Protein AF-A0AAP0EC72-F1 (afdb_monomer)

Secondary structure (DSSP, 8-state):
-----------HHHHHHHHHHS-HHHHHHHHHHHHH-TTTS---THHHHTS-SSPPP---HHHHHHHHHHHTT------S--HHHHHHHHHHHHHHHHHHHHHHHHTT---

Structure (mmCIF, N/CA/C/O backbone):
data_AF-A0AAP0EC72-F1
#
_entry.id   AF-A0AAP0EC72-F1
#
loop_
_atom_site.group_PDB
_atom_site.id
_atom_site.type_symbol
_atom_site.label_atom_id
_atom_site.label_alt_id
_atom_site.label_comp_id
_atom_site.label_asym_id
_atom_site.label_entity_id
_atom_site.label_seq_id
_atom_site.pdbx_PDB_ins_code
_atom_site.Cartn_x
_atom_site.Cartn_y
_atom_site.Cartn_z
_atom_site.occupancy
_atom_site.B_iso_or_equiv
_atom_site.auth_seq_id
_atom_site.auth_comp_id
_atom_site.auth_asym_id
_atom_site.auth_atom_id
_atom_site.pdbx_PDB_model_num
ATOM 1 N N . MET A 1 1 ? 13.986 4.673 26.909 1.00 42.16 1 MET A N 1
ATOM 2 C CA . MET A 1 1 ? 13.412 4.834 28.260 1.00 42.16 1 MET A CA 1
ATOM 3 C C . MET A 1 1 ? 11.928 5.123 28.109 1.00 42.16 1 MET A C 1
ATOM 5 O O . MET A 1 1 ? 11.586 6.235 27.741 1.00 42.16 1 MET A O 1
ATOM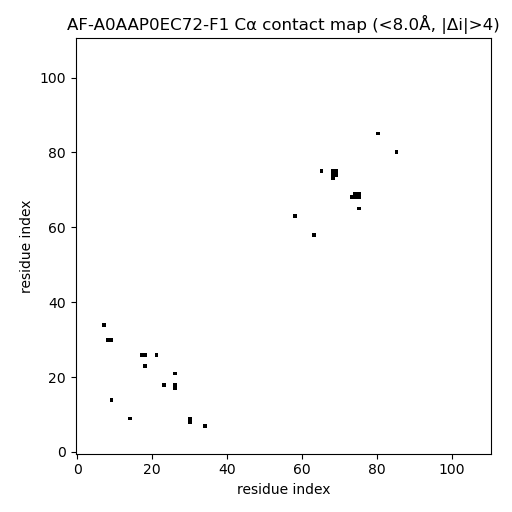 9 N N . PHE A 1 2 ? 11.053 4.134 28.300 1.00 38.47 2 PHE A N 1
ATOM 10 C CA . PHE A 1 2 ? 9.605 4.367 28.301 1.00 38.47 2 PHE A CA 1
ATOM 11 C C . PHE A 1 2 ? 9.100 4.197 29.730 1.00 38.47 2 PHE A C 1
ATOM 13 O O . PHE A 1 2 ? 9.196 3.118 30.311 1.00 38.47 2 PHE A O 1
ATOM 20 N N . SER A 1 3 ? 8.656 5.309 30.314 1.00 43.28 3 SER A N 1
ATOM 21 C CA . SER A 1 3 ? 8.118 5.386 31.669 1.00 43.28 3 SER A CA 1
ATOM 22 C C . SER A 1 3 ? 6.858 4.526 31.764 1.00 43.28 3 SER A C 1
ATOM 24 O O . SER A 1 3 ? 5.844 4.821 31.139 1.00 43.28 3 SER A O 1
ATOM 26 N N . ASN A 1 4 ? 6.932 3.447 32.540 1.00 47.72 4 ASN A N 1
ATOM 27 C CA . ASN A 1 4 ? 5.852 2.488 32.766 1.00 47.72 4 ASN A CA 1
ATOM 28 C C . ASN A 1 4 ? 4.912 3.014 33.866 1.00 47.72 4 ASN A C 1
ATOM 30 O O . ASN A 1 4 ? 4.699 2.359 34.882 1.00 47.72 4 ASN A O 1
ATOM 34 N N . LYS A 1 5 ? 4.383 4.228 33.683 1.00 53.41 5 LYS A N 1
ATOM 35 C CA . LYS A 1 5 ? 3.311 4.777 34.521 1.00 53.41 5 LYS A CA 1
ATOM 36 C C . LYS A 1 5 ? 1.977 4.496 33.843 1.00 53.41 5 LYS A C 1
ATOM 38 O O . LYS A 1 5 ? 1.354 5.372 33.257 1.00 53.41 5 LYS A O 1
ATOM 43 N N . ARG A 1 6 ? 1.569 3.227 33.890 1.00 50.28 6 ARG A N 1
ATOM 44 C CA . ARG A 1 6 ? 0.154 2.857 33.784 1.00 50.28 6 ARG A CA 1
ATOM 45 C C . ARG A 1 6 ? -0.473 3.219 35.120 1.00 50.28 6 ARG A C 1
ATOM 47 O O . ARG A 1 6 ? -0.673 2.345 35.960 1.00 50.28 6 ARG A O 1
ATOM 54 N N . ASP A 1 7 ? -0.658 4.516 35.347 1.00 48.94 7 ASP A N 1
ATOM 55 C CA . ASP A 1 7 ? -1.453 4.979 36.471 1.00 48.94 7 ASP A CA 1
ATOM 56 C C . ASP A 1 7 ? -2.826 4.335 36.311 1.00 48.94 7 ASP A C 1
ATOM 58 O O . ASP A 1 7 ? -3.538 4.511 35.327 1.00 48.94 7 ASP A O 1
ATOM 62 N N . GLN A 1 8 ? -3.090 3.446 37.253 1.00 56.62 8 GLN A N 1
ATOM 63 C CA . GLN A 1 8 ? -4.116 2.422 37.242 1.00 56.62 8 GLN A CA 1
ATOM 64 C C . GLN A 1 8 ? -5.452 3.036 37.655 1.00 56.62 8 GLN A C 1
ATOM 66 O O . GLN A 1 8 ? -6.098 2.599 38.604 1.00 56.62 8 GLN A O 1
ATOM 71 N N . ALA A 1 9 ? -5.804 4.135 36.999 1.00 58.16 9 ALA A N 1
ATOM 72 C CA . ALA A 1 9 ? -7.106 4.749 37.103 1.00 58.16 9 ALA A CA 1
ATOM 73 C C . ALA A 1 9 ? -8.030 4.004 36.140 1.00 58.16 9 ALA A C 1
ATOM 75 O O . ALA A 1 9 ? -7.666 3.749 34.992 1.00 58.16 9 ALA A O 1
ATOM 76 N N . LEU A 1 10 ? -9.223 3.630 36.600 1.00 59.31 10 LEU A N 1
ATOM 77 C CA . LEU A 1 10 ? -10.290 3.246 35.683 1.00 59.31 10 LEU A CA 1
ATOM 78 C C . LEU A 1 10 ? -10.477 4.427 34.715 1.00 59.31 10 LEU A C 1
ATOM 80 O O . LEU A 1 10 ? -10.843 5.520 35.142 1.00 59.31 10 LEU A O 1
ATOM 84 N N . GLU A 1 11 ? -10.132 4.218 33.443 1.00 63.66 11 GLU A N 1
ATOM 85 C CA . GLU A 1 11 ? -10.207 5.221 32.376 1.00 63.66 11 GLU A CA 1
ATOM 86 C C . GLU A 1 11 ? -11.561 5.945 32.422 1.00 63.66 11 GLU A C 1
ATOM 88 O O . GLU A 1 11 ? -12.601 5.305 32.609 1.00 63.66 11 GLU A O 1
ATOM 93 N N . GLY A 1 12 ? -11.566 7.276 32.269 1.00 66.25 12 GLY A N 1
ATOM 94 C CA . GLY A 1 12 ? -12.717 8.130 32.613 1.00 66.25 12 GLY A CA 1
ATOM 95 C C . GLY A 1 12 ? -14.052 7.683 32.004 1.00 66.25 12 GLY A C 1
ATOM 96 O O . GLY A 1 12 ? -15.073 7.657 32.687 1.00 66.25 12 GLY A O 1
ATOM 97 N N . TRP A 1 13 ? -14.029 7.201 30.759 1.00 72.06 13 TRP A N 1
ATOM 98 C CA . TRP A 1 13 ? -15.215 6.663 30.085 1.00 72.06 13 TRP A CA 1
ATOM 99 C C . TRP A 1 13 ? -15.824 5.436 30.787 1.00 72.06 13 TRP A C 1
ATOM 101 O O . TRP A 1 13 ? -17.046 5.291 30.851 1.00 72.06 13 TRP A O 1
ATOM 111 N N . LEU A 1 14 ? -14.991 4.550 31.338 1.00 70.94 14 LEU A N 1
ATOM 112 C CA . LEU A 1 14 ? -15.451 3.356 32.045 1.00 70.94 14 LEU A CA 1
ATOM 113 C C . LEU A 1 14 ? -16.116 3.730 33.375 1.00 70.94 14 LEU A C 1
ATOM 115 O O . LEU A 1 14 ? -17.147 3.160 33.730 1.00 70.94 14 LEU A O 1
ATOM 119 N N . VAL A 1 15 ? -15.555 4.714 34.084 1.00 70.25 15 VAL A N 1
ATOM 120 C CA . VAL A 1 15 ? -16.123 5.237 35.334 1.00 70.25 15 VAL A CA 1
ATOM 121 C C . VAL A 1 15 ? -17.479 5.885 35.080 1.00 70.25 15 VAL A C 1
ATOM 123 O O . VAL A 1 15 ? -18.432 5.615 35.811 1.00 70.25 15 VAL A O 1
ATOM 126 N N . ASP A 1 16 ? -17.596 6.692 34.027 1.00 71.75 16 ASP A N 1
ATOM 127 C CA . ASP A 1 16 ? -18.856 7.347 33.676 1.00 71.75 16 ASP A CA 1
ATOM 128 C C . ASP A 1 16 ? -19.932 6.347 33.257 1.00 71.75 16 ASP A C 1
ATOM 130 O O . ASP A 1 16 ? -21.099 6.498 33.622 1.00 71.75 16 ASP A O 1
ATOM 134 N N . LYS A 1 17 ? -19.541 5.260 32.586 1.00 77.44 17 LYS A N 1
ATOM 135 C CA . LYS A 1 17 ? -20.453 4.152 32.301 1.00 77.44 17 LYS A CA 1
ATOM 136 C C . LYS A 1 17 ? -20.866 3.424 33.584 1.00 77.44 17 LYS A C 1
ATOM 138 O O . LYS A 1 17 ? -22.051 3.177 33.773 1.00 77.44 17 LYS A O 1
ATOM 143 N N . LEU A 1 18 ? -19.931 3.129 34.490 1.00 74.12 18 LEU A N 1
ATOM 144 C CA . LEU A 1 18 ? -20.210 2.436 35.757 1.00 74.12 18 LEU A CA 1
ATOM 145 C C . LEU A 1 18 ? -21.142 3.225 36.682 1.00 74.12 18 LEU A C 1
ATOM 147 O O . LEU A 1 18 ? -22.003 2.610 37.305 1.00 74.12 18 LEU A O 1
ATOM 151 N N . LYS A 1 19 ? -21.040 4.560 36.718 1.00 74.00 19 LYS A N 1
ATOM 152 C CA . LYS A 1 19 ? -21.962 5.428 37.480 1.00 74.00 19 LYS A CA 1
ATOM 153 C C . LYS A 1 19 ? -23.434 5.217 37.114 1.00 74.00 19 LYS A C 1
ATOM 155 O O . LYS A 1 19 ? -24.291 5.403 37.970 1.00 74.00 19 LYS A O 1
ATOM 160 N N . ASN A 1 20 ? -23.717 4.812 35.874 1.00 79.56 20 ASN A N 1
ATOM 161 C CA . ASN A 1 20 ? -25.081 4.601 35.386 1.00 79.56 20 ASN A CA 1
ATOM 162 C C . ASN A 1 20 ? -25.630 3.200 35.688 1.00 79.56 20 ASN A C 1
ATOM 164 O O . ASN A 1 20 ? -26.841 3.005 35.655 1.00 79.56 20 ASN A O 1
ATOM 168 N N . PHE A 1 21 ? -24.760 2.224 35.956 1.00 75.94 21 PHE A N 1
ATOM 169 C CA . PHE A 1 21 ? -25.156 0.826 36.172 1.00 75.94 21 PHE A CA 1
ATOM 170 C C . PHE A 1 21 ? -25.007 0.375 37.620 1.00 75.94 21 PHE A C 1
ATOM 172 O O . PHE A 1 21 ? -25.668 -0.573 38.038 1.00 75.94 21 PHE A O 1
ATOM 179 N N . VAL A 1 22 ? -24.129 1.026 38.378 1.00 73.00 22 VAL A N 1
ATOM 180 C CA . VAL A 1 22 ? -23.756 0.602 39.720 1.00 73.00 22 VAL A CA 1
ATOM 181 C C . VAL A 1 22 ? -23.880 1.791 40.676 1.00 73.00 22 VAL A C 1
ATOM 183 O O . VAL A 1 22 ? -23.303 2.849 40.411 1.00 73.00 22 VAL A O 1
ATOM 186 N N . PRO A 1 23 ? -24.593 1.637 41.810 1.00 79.62 23 PRO A N 1
ATOM 187 C CA . PRO A 1 23 ? -24.702 2.682 42.818 1.00 79.62 23 PRO A CA 1
ATOM 188 C C . PRO A 1 23 ? -23.330 3.200 43.254 1.00 79.62 23 PRO A C 1
ATOM 190 O O . PRO A 1 23 ? -22.391 2.428 43.462 1.00 79.62 23 PRO A O 1
ATOM 193 N N . HIS A 1 24 ? -23.231 4.517 43.452 1.00 69.31 24 HIS A N 1
ATOM 194 C CA . HIS A 1 24 ? -21.964 5.217 43.696 1.00 69.31 24 HIS A CA 1
ATOM 195 C C . HIS A 1 24 ? -21.142 4.647 44.868 1.00 69.31 24 HIS A C 1
ATOM 197 O O . HIS A 1 24 ? -19.917 4.758 44.888 1.00 69.31 24 HIS A O 1
ATOM 203 N N . GLN A 1 25 ? -21.807 3.997 45.823 1.00 74.69 25 GLN A N 1
ATOM 204 C CA . GLN A 1 25 ? -21.181 3.395 46.999 1.00 74.69 25 GLN A CA 1
ATOM 205 C C . GLN A 1 25 ? -20.246 2.229 46.642 1.00 74.69 25 GLN A C 1
ATOM 207 O O . GLN A 1 25 ? -19.184 2.099 47.245 1.00 74.69 25 GLN A O 1
ATOM 212 N N . PHE A 1 26 ? -20.568 1.462 45.598 1.00 73.31 26 PHE A N 1
ATOM 213 C CA . PHE A 1 26 ? -19.764 0.315 45.167 1.00 73.31 26 PHE A CA 1
ATOM 214 C C . PHE A 1 26 ? -18.618 0.698 44.222 1.00 73.31 26 PHE A C 1
ATOM 216 O O . PHE A 1 26 ? -17.665 -0.060 44.074 1.00 73.31 26 PHE A O 1
ATOM 223 N N . ILE A 1 27 ? -18.645 1.889 43.611 1.00 71.88 27 ILE A N 1
ATOM 224 C CA . ILE A 1 27 ? -17.589 2.334 42.680 1.00 71.88 27 ILE A CA 1
ATOM 225 C C . ILE A 1 27 ? -16.231 2.431 43.393 1.00 71.88 27 ILE A C 1
ATOM 227 O O . ILE A 1 27 ? -15.206 2.042 42.839 1.00 71.88 27 ILE A O 1
ATOM 231 N N . LYS A 1 28 ? -16.226 2.894 44.649 1.00 76.38 28 LYS A N 1
ATOM 232 C CA . LYS A 1 28 ? -15.011 2.992 45.477 1.00 76.38 28 LYS A CA 1
ATOM 233 C C . LYS A 1 28 ? -14.442 1.619 45.835 1.00 76.38 28 LYS A C 1
ATOM 235 O O . LYS A 1 28 ? -13.228 1.446 45.903 1.00 76.38 28 LYS A O 1
ATOM 240 N N . GLU A 1 29 ? -15.319 0.645 46.049 1.00 76.69 29 GLU A N 1
ATOM 241 C CA . GLU A 1 29 ? -14.943 -0.730 46.365 1.00 76.69 29 GLU A CA 1
ATOM 242 C C . GLU A 1 29 ? -14.387 -1.453 45.133 1.00 76.69 29 GLU A C 1
ATOM 244 O O . GLU A 1 29 ? -13.372 -2.140 45.231 1.00 76.69 29 GLU A O 1
ATOM 249 N N . ILE A 1 30 ? -14.974 -1.210 43.956 1.00 70.81 30 ILE A N 1
ATOM 250 C CA . ILE A 1 30 ? -14.475 -1.699 42.665 1.00 70.81 30 ILE A CA 1
ATOM 251 C C . ILE A 1 30 ? -13.086 -1.119 42.359 1.00 70.81 30 ILE A C 1
ATOM 253 O O . ILE A 1 30 ? -12.187 -1.872 41.986 1.00 70.81 30 ILE A O 1
ATOM 257 N N . ASP A 1 31 ? -12.879 0.188 42.554 1.00 73.25 31 ASP A N 1
ATOM 258 C CA . ASP A 1 31 ? -11.570 0.830 42.352 1.00 73.25 31 ASP A CA 1
ATOM 259 C C . ASP A 1 31 ? -10.498 0.250 43.294 1.00 73.25 31 ASP A C 1
ATOM 261 O O . ASP A 1 31 ? -9.392 -0.091 42.866 1.00 73.25 31 ASP A O 1
ATOM 265 N N . LYS A 1 32 ? -10.847 0.040 44.570 1.00 78.31 32 LYS A N 1
ATOM 266 C CA . LYS A 1 32 ? -9.959 -0.594 45.555 1.00 78.31 32 LYS A CA 1
ATOM 267 C C . LYS A 1 32 ? -9.634 -2.048 45.191 1.00 78.31 32 LYS A C 1
ATOM 269 O O . LYS A 1 32 ? -8.467 -2.437 45.192 1.00 78.31 32 LYS A O 1
ATOM 274 N N . ALA A 1 33 ? -10.640 -2.844 44.832 1.00 69.31 33 ALA A N 1
ATOM 275 C CA . ALA A 1 33 ? -10.466 -4.247 44.461 1.00 69.31 33 ALA A CA 1
ATOM 276 C C . ALA A 1 33 ? -9.669 -4.419 43.156 1.00 69.31 33 ALA A C 1
ATOM 278 O O . ALA A 1 33 ? -8.874 -5.357 43.047 1.00 69.31 33 ALA A O 1
ATOM 279 N N . SER A 1 34 ? -9.847 -3.507 42.194 1.00 66.00 34 SER A N 1
ATOM 280 C CA . SER A 1 34 ? -9.066 -3.447 40.952 1.00 66.00 34 SER A CA 1
ATOM 281 C C . SER A 1 34 ? -7.574 -3.260 41.247 1.00 66.00 34 SER A C 1
ATOM 283 O O . SER A 1 34 ? -6.748 -4.017 40.738 1.00 66.00 34 SER A O 1
ATOM 285 N N . LYS A 1 35 ? -7.228 -2.332 42.151 1.00 68.38 35 LYS A N 1
ATOM 286 C CA . LYS A 1 35 ? -5.840 -2.075 42.580 1.00 68.38 35 LYS A CA 1
ATOM 287 C C . LYS A 1 35 ? -5.213 -3.261 43.319 1.00 68.38 35 LYS A C 1
ATOM 289 O O . LYS A 1 35 ? -4.038 -3.554 43.119 1.00 68.38 35 LYS A O 1
ATOM 294 N N . GLU A 1 36 ? -5.984 -3.968 44.145 1.00 67.88 36 GLU A N 1
ATOM 295 C CA . GLU A 1 36 ? -5.473 -5.088 44.952 1.00 67.88 36 GLU A CA 1
ATOM 296 C C . GLU A 1 36 ? -5.336 -6.411 44.172 1.00 67.88 36 GLU A C 1
ATOM 298 O O . GLU A 1 36 ? -4.464 -7.224 44.485 1.00 67.88 36 GLU A O 1
ATOM 303 N N . LYS A 1 37 ? -6.173 -6.670 43.154 1.00 61.78 37 LYS A N 1
ATOM 304 C CA . LYS A 1 37 ? -6.267 -7.988 42.485 1.00 61.78 37 LYS A CA 1
ATOM 305 C C . LYS A 1 37 ? -5.991 -7.943 40.982 1.00 61.78 37 LYS A C 1
ATOM 307 O O . LYS A 1 37 ? -6.687 -8.582 40.193 1.00 61.78 37 LYS A O 1
ATOM 312 N N . LEU A 1 38 ? -4.889 -7.305 40.595 1.00 57.22 38 LEU A N 1
ATOM 313 C CA . LEU A 1 38 ? -4.440 -7.193 39.197 1.00 57.22 38 LEU A CA 1
ATOM 314 C C . LEU A 1 38 ? -4.245 -8.525 38.461 1.00 57.22 38 LEU A C 1
ATOM 316 O O . LEU A 1 38 ? -4.256 -8.554 37.236 1.00 57.22 38 LEU A O 1
ATOM 320 N N . ARG A 1 39 ? -4.050 -9.627 39.195 1.00 54.88 39 ARG A N 1
ATOM 321 C CA . ARG A 1 39 ? -3.800 -10.958 38.619 1.00 54.88 39 ARG A CA 1
ATOM 322 C C . ARG A 1 39 ? -4.982 -11.923 38.700 1.00 54.88 39 ARG A C 1
ATOM 324 O O . ARG A 1 39 ? -4.861 -13.038 38.207 1.00 54.88 39 ARG A O 1
ATOM 331 N N . LYS A 1 40 ? -6.101 -11.545 39.335 1.00 54.81 40 LYS A N 1
ATOM 332 C CA . LYS A 1 40 ? -7.253 -12.457 39.496 1.00 54.81 40 LYS A CA 1
ATOM 333 C C . LYS A 1 40 ? -8.211 -12.422 38.306 1.00 54.81 40 LYS A C 1
ATOM 335 O O . LYS A 1 40 ? -8.939 -13.384 38.094 1.00 54.81 40 LYS A O 1
ATOM 340 N N . PHE A 1 41 ? -8.177 -11.351 37.519 1.00 54.84 41 PHE A N 1
ATOM 341 C CA . PHE A 1 41 ? -8.820 -11.320 36.216 1.00 54.84 41 PHE A CA 1
ATOM 342 C C . PHE A 1 41 ? -7.786 -11.733 35.171 1.00 54.84 41 PHE A C 1
ATOM 344 O O . PHE A 1 41 ? -6.917 -10.919 34.852 1.00 54.84 41 PHE A O 1
ATOM 351 N N . PRO A 1 42 ? -7.821 -12.976 34.649 1.00 51.75 42 PRO A N 1
ATOM 352 C CA . PRO A 1 42 ? -7.106 -13.255 33.418 1.00 51.75 42 PRO A CA 1
ATOM 353 C C . PRO A 1 42 ? -7.691 -12.286 32.396 1.00 51.75 42 PRO A C 1
ATOM 355 O O . PRO A 1 42 ? -8.883 -12.355 32.093 1.00 51.75 42 PRO A O 1
ATOM 358 N N . LEU A 1 43 ? -6.891 -11.316 31.944 1.00 53.97 43 LEU A N 1
ATOM 359 C CA . LEU A 1 43 ? -7.286 -10.495 30.810 1.00 53.97 43 LEU A CA 1
ATOM 360 C C . LEU A 1 43 ? -7.674 -11.491 29.718 1.00 53.97 43 LEU A C 1
ATOM 362 O O . LEU A 1 43 ? -6.856 -12.358 29.392 1.00 53.97 43 LEU A O 1
ATOM 366 N N . PRO A 1 44 ? -8.934 -11.475 29.260 1.00 50.03 44 PRO A N 1
ATOM 367 C CA . PRO A 1 44 ? -9.394 -12.483 28.337 1.00 50.03 44 PRO A CA 1
ATOM 368 C C . PRO A 1 44 ? -8.484 -12.428 27.112 1.00 50.03 44 PRO A C 1
ATOM 370 O O . PRO A 1 44 ? -8.071 -11.352 26.674 1.00 50.03 44 PRO A O 1
ATOM 373 N N . MET A 1 45 ? -8.196 -13.610 26.581 1.00 49.91 45 MET A N 1
ATOM 374 C CA . MET A 1 45 ? -7.505 -13.938 25.326 1.00 49.91 45 MET A CA 1
ATOM 375 C C . MET A 1 45 ? -7.904 -13.078 24.103 1.00 49.91 45 MET A C 1
ATOM 377 O O . MET A 1 45 ? -7.295 -13.176 23.053 1.00 49.91 45 MET A O 1
ATOM 381 N N . ILE A 1 46 ? -8.845 -12.153 24.263 1.00 53.34 46 ILE A N 1
ATOM 382 C CA . ILE A 1 46 ? -9.184 -11.050 23.370 1.00 53.34 46 ILE A CA 1
ATOM 383 C C . ILE A 1 46 ? -7.966 -10.169 23.024 1.00 53.34 46 ILE A C 1
ATOM 385 O O . ILE A 1 46 ? -7.915 -9.648 21.920 1.00 53.34 46 ILE A O 1
ATOM 389 N N . ILE A 1 47 ? -6.960 -9.995 23.897 1.00 52.66 47 ILE A N 1
ATOM 390 C CA . ILE A 1 47 ? -5.772 -9.181 23.533 1.00 52.66 47 ILE A CA 1
ATOM 391 C C . ILE A 1 47 ? -4.945 -9.871 22.432 1.00 52.66 47 ILE A C 1
ATOM 393 O O . ILE A 1 47 ? -4.460 -9.203 21.525 1.00 52.66 47 ILE A O 1
ATOM 397 N N . SER A 1 48 ? -4.842 -11.200 22.486 1.00 53.59 48 SER A N 1
ATOM 398 C CA . SER A 1 48 ? -4.223 -12.042 21.450 1.00 53.59 48 SER A CA 1
ATOM 399 C C . SER A 1 48 ? -5.058 -12.100 20.166 1.00 53.59 48 SER A C 1
ATOM 401 O O . SER A 1 48 ? -4.495 -12.076 1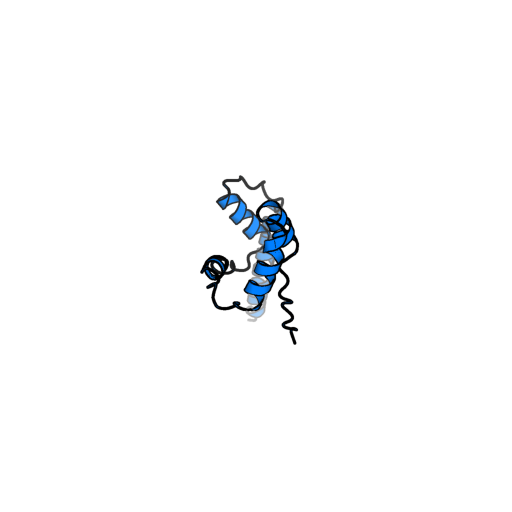9.078 1.00 53.59 48 SER A O 1
ATOM 403 N N . ASP A 1 49 ? -6.389 -12.105 20.278 1.00 57.44 49 ASP A N 1
ATOM 404 C CA . ASP A 1 49 ? -7.301 -12.107 19.121 1.00 57.44 49 ASP A CA 1
ATOM 405 C C . ASP A 1 49 ? -7.392 -10.738 18.413 1.00 57.44 49 ASP A C 1
ATOM 407 O O . ASP A 1 49 ? -7.929 -10.632 17.310 1.00 57.44 49 ASP A O 1
ATOM 411 N N . LEU A 1 50 ? -6.874 -9.677 19.045 1.00 56.00 50 LEU A N 1
ATOM 412 C CA . LEU A 1 50 ? -6.812 -8.316 18.505 1.00 56.00 50 LEU A CA 1
ATOM 413 C C . LEU A 1 50 ? -5.470 -7.981 17.848 1.00 56.00 50 LEU A C 1
ATOM 415 O O . LEU A 1 50 ? -5.325 -6.873 17.321 1.00 56.00 50 LEU A O 1
ATOM 419 N N . GLU A 1 51 ? -4.497 -8.898 17.838 1.00 61.56 51 GLU A N 1
ATOM 420 C CA . GLU A 1 51 ? -3.338 -8.716 16.972 1.00 61.56 51 GLU A CA 1
ATOM 421 C C . GLU A 1 51 ? -3.807 -8.802 15.514 1.00 61.56 51 GLU A C 1
ATOM 423 O O . GLU A 1 51 ? -4.373 -9.818 15.100 1.00 61.56 51 GLU A O 1
ATOM 428 N N . PRO A 1 52 ? -3.613 -7.744 14.703 1.00 67.06 52 PRO A N 1
ATOM 429 C CA . PRO A 1 52 ? -3.961 -7.820 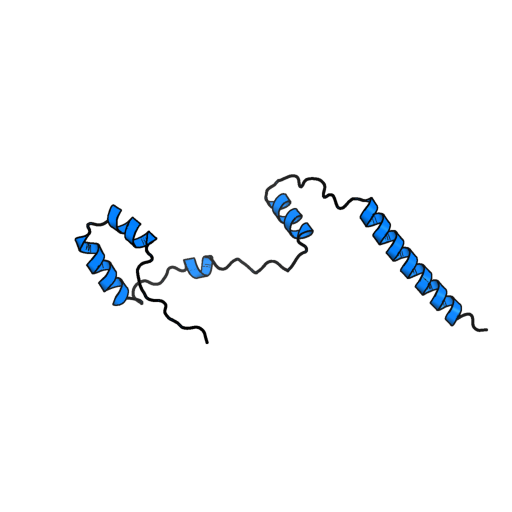13.299 1.00 67.06 52 PRO A CA 1
ATOM 430 C C . PRO A 1 52 ? -3.163 -8.968 12.681 1.00 67.06 52 PRO A C 1
ATOM 432 O O . PRO A 1 52 ? -1.934 -8.902 12.640 1.00 67.06 52 PRO A O 1
ATOM 435 N N . SER A 1 53 ? -3.859 -10.007 12.206 1.00 69.75 53 SER A N 1
ATOM 436 C CA . SER A 1 53 ? -3.265 -11.134 11.480 1.00 69.75 53 SER A CA 1
ATOM 437 C C . SER A 1 53 ? -2.301 -10.604 10.420 1.00 69.75 53 SER A C 1
ATOM 439 O O . SER A 1 53 ? -2.767 -10.087 9.409 1.00 69.75 53 SER A O 1
ATOM 441 N N . TYR A 1 54 ? -0.998 -10.748 10.682 1.00 69.81 54 TYR A N 1
ATOM 442 C CA . TYR A 1 54 ? 0.168 -10.288 9.921 1.00 69.81 54 TYR A CA 1
ATOM 443 C C . TYR A 1 54 ? 0.061 -8.884 9.281 1.00 69.81 54 TYR A C 1
ATOM 445 O O . TYR A 1 54 ? -0.820 -8.610 8.463 1.00 69.81 54 TYR A O 1
ATOM 453 N N . PRO A 1 55 ? 1.020 -7.970 9.536 1.00 69.44 55 PRO A N 1
ATOM 454 C CA . PRO A 1 55 ? 1.028 -6.684 8.849 1.00 69.44 55 PRO A CA 1
ATOM 455 C C . PRO A 1 55 ? 1.060 -6.919 7.337 1.00 69.44 55 PRO A C 1
ATOM 457 O O . PRO A 1 55 ? 1.911 -7.653 6.828 1.00 69.44 55 PRO A O 1
ATOM 460 N N . ARG A 1 56 ? 0.118 -6.304 6.607 1.00 67.12 56 ARG A N 1
ATOM 461 C CA . ARG A 1 56 ? 0.087 -6.440 5.147 1.00 67.12 56 ARG A CA 1
ATOM 462 C C . ARG A 1 56 ? 1.452 -6.026 4.586 1.00 67.12 56 ARG A C 1
ATOM 464 O O . ARG A 1 56 ? 1.999 -5.012 5.035 1.00 67.12 56 ARG A O 1
ATOM 471 N N . PRO A 1 57 ? 1.990 -6.748 3.588 1.00 75.00 57 PRO A N 1
ATOM 472 C CA . PRO A 1 57 ? 3.204 -6.313 2.915 1.00 75.00 57 PRO A CA 1
ATOM 473 C C . PRO A 1 57 ? 3.020 -4.875 2.422 1.00 75.00 57 PRO A C 1
ATOM 475 O O . PRO A 1 57 ? 1.942 -4.499 1.949 1.00 75.00 57 PRO A O 1
ATOM 478 N N . LYS A 1 58 ? 4.066 -4.051 2.562 1.00 78.69 58 LYS A N 1
ATOM 479 C CA . LYS A 1 58 ? 4.031 -2.649 2.133 1.00 78.69 58 LYS A CA 1
ATOM 480 C C . LYS A 1 58 ? 3.744 -2.612 0.631 1.00 78.69 58 LYS A C 1
ATOM 482 O O . LYS A 1 58 ? 4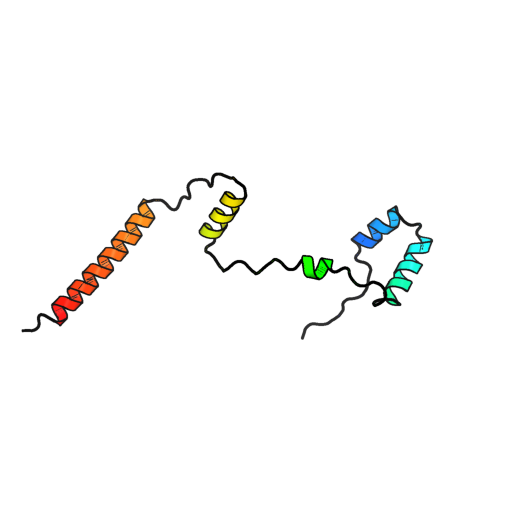.585 -2.994 -0.176 1.00 78.69 58 LYS A O 1
ATOM 487 N N . THR A 1 59 ? 2.549 -2.168 0.257 1.00 80.75 59 THR A N 1
ATOM 488 C CA . THR A 1 59 ? 2.146 -1.984 -1.142 1.00 80.75 59 THR A CA 1
ATOM 489 C C . THR A 1 59 ? 1.992 -0.499 -1.442 1.00 80.75 59 THR A C 1
ATOM 491 O O . THR A 1 59 ? 1.819 0.316 -0.536 1.00 80.75 59 THR A O 1
ATOM 494 N N . SER A 1 60 ? 2.079 -0.120 -2.721 1.00 81.12 60 SER A N 1
ATOM 495 C CA . SER A 1 60 ? 1.816 1.266 -3.117 1.00 81.12 60 SER A CA 1
ATOM 496 C C . SER A 1 60 ? 0.402 1.682 -2.696 1.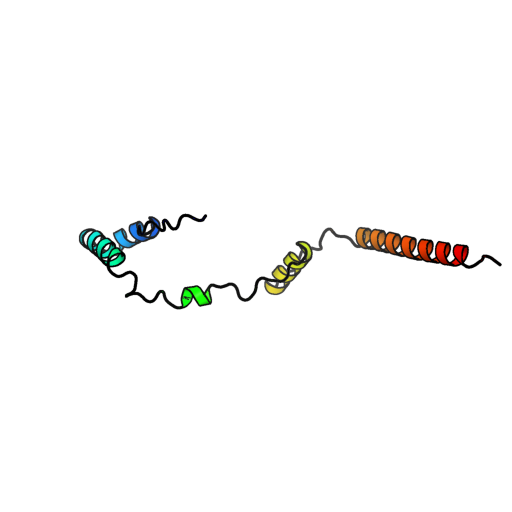00 81.12 60 SER A C 1
ATOM 498 O O . SER A 1 60 ? -0.519 0.864 -2.735 1.00 81.12 60 SER A O 1
ATOM 500 N N . VAL A 1 61 ? 0.211 2.964 -2.367 1.00 80.56 61 VAL A N 1
ATOM 501 C CA . VAL A 1 61 ? -1.097 3.528 -1.979 1.00 80.56 61 VAL A CA 1
ATOM 502 C C . VAL A 1 61 ? -2.192 3.153 -2.988 1.00 80.56 61 VAL A C 1
ATOM 504 O O . VAL A 1 61 ? -3.293 2.768 -2.607 1.00 80.56 61 VAL A O 1
ATOM 507 N N . ARG A 1 62 ? -1.863 3.165 -4.287 1.00 71.31 62 ARG A N 1
ATOM 508 C CA . ARG A 1 62 ? -2.779 2.802 -5.378 1.00 71.31 62 ARG A CA 1
ATOM 509 C C . ARG A 1 62 ? -3.149 1.318 -5.374 1.00 71.31 62 ARG A C 1
ATOM 511 O O . ARG A 1 62 ? -4.308 0.968 -5.591 1.00 71.31 62 ARG A O 1
ATOM 518 N N . THR A 1 63 ? -2.173 0.442 -5.144 1.00 82.19 63 THR A N 1
ATOM 519 C CA . THR A 1 63 ? -2.407 -1.005 -5.041 1.00 82.19 63 THR A CA 1
ATOM 520 C C . THR A 1 63 ? -3.269 -1.317 -3.821 1.00 82.19 63 THR A C 1
ATOM 522 O O . THR A 1 63 ? -4.228 -2.074 -3.942 1.00 82.19 63 THR A O 1
ATOM 525 N N . ALA A 1 64 ? -2.990 -0.680 -2.681 1.00 84.12 64 ALA A N 1
ATOM 526 C CA . ALA A 1 64 ? -3.775 -0.834 -1.461 1.00 84.12 64 ALA A CA 1
ATOM 527 C C . ALA A 1 64 ? -5.238 -0.396 -1.661 1.00 84.12 64 ALA A C 1
ATOM 529 O O . ALA A 1 64 ? -6.148 -1.168 -1.363 1.00 84.12 64 ALA A O 1
ATOM 530 N N . GLN A 1 65 ? -5.470 0.785 -2.249 1.00 83.12 65 GLN A N 1
ATOM 531 C CA . GLN A 1 65 ? -6.817 1.272 -2.588 1.00 83.12 65 GLN A CA 1
ATOM 532 C C . GLN A 1 65 ? -7.585 0.284 -3.475 1.00 83.12 65 GLN A C 1
ATOM 534 O O . GLN A 1 65 ? -8.758 0.007 -3.228 1.00 83.12 65 GLN A O 1
ATOM 539 N N . ARG A 1 66 ? -6.915 -0.292 -4.483 1.00 83.44 66 ARG A N 1
ATOM 540 C CA . ARG A 1 66 ? -7.523 -1.294 -5.365 1.00 83.44 66 ARG A CA 1
ATOM 541 C C . ARG A 1 66 ? -7.938 -2.555 -4.609 1.00 83.44 66 ARG A C 1
ATOM 543 O O . ARG A 1 66 ? -9.051 -3.032 -4.803 1.00 83.44 66 ARG A O 1
ATOM 550 N N . LEU A 1 67 ? -7.054 -3.092 -3.774 1.00 84.19 67 LEU A N 1
ATOM 551 C CA . LEU A 1 67 ? -7.318 -4.321 -3.024 1.00 84.19 67 LEU A CA 1
ATOM 552 C C . LEU A 1 67 ? -8.479 -4.149 -2.036 1.00 84.19 67 LEU A C 1
ATOM 554 O O . LEU A 1 67 ? -9.328 -5.031 -1.934 1.00 84.19 67 LEU A O 1
ATOM 558 N N . ILE A 1 68 ? -8.550 -3.001 -1.355 1.00 84.88 68 ILE A N 1
ATOM 559 C CA . ILE A 1 68 ? -9.633 -2.685 -0.412 1.00 84.88 68 ILE A CA 1
ATOM 560 C C . ILE A 1 68 ? -10.978 -2.631 -1.139 1.00 84.88 68 ILE A C 1
ATOM 562 O O . ILE A 1 68 ? -11.918 -3.316 -0.752 1.00 84.88 68 ILE A O 1
ATOM 566 N N . ALA A 1 69 ? -11.062 -1.875 -2.231 1.00 84.25 69 ALA A N 1
ATOM 567 C CA . ALA A 1 69 ? -12.306 -1.737 -2.977 1.00 84.25 69 ALA A CA 1
ATOM 568 C C . ALA A 1 69 ? -12.775 -3.059 -3.609 1.00 84.25 69 ALA A C 1
ATOM 570 O O . ALA A 1 69 ? -13.968 -3.348 -3.579 1.00 84.25 69 ALA A O 1
ATOM 571 N N . GLN A 1 70 ? -11.852 -3.893 -4.112 1.00 85.56 70 GLN A N 1
ATOM 572 C CA . GLN A 1 70 ? -12.179 -5.249 -4.573 1.00 85.56 70 GLN A CA 1
ATOM 573 C C . GLN A 1 70 ? -12.779 -6.104 -3.448 1.00 85.56 70 GLN A C 1
ATOM 575 O O . GLN A 1 70 ? -13.803 -6.746 -3.666 1.00 85.56 70 GLN A O 1
ATOM 580 N N . GLY A 1 71 ? -12.186 -6.076 -2.248 1.00 85.69 71 GLY A N 1
ATOM 581 C CA . GLY A 1 71 ? -12.706 -6.795 -1.079 1.00 85.69 71 GLY A CA 1
ATOM 582 C C . GLY A 1 71 ? -14.057 -6.269 -0.581 1.00 85.69 71 GLY A C 1
ATOM 583 O O . GLY A 1 71 ? -14.855 -7.034 -0.056 1.00 85.69 71 GLY A O 1
ATOM 584 N N . MET A 1 72 ? -14.341 -4.981 -0.792 1.00 85.50 72 MET A N 1
ATOM 585 C CA . MET A 1 72 ? -15.622 -4.349 -0.451 1.00 85.50 72 MET A CA 1
ATOM 586 C C . MET A 1 72 ? -16.689 -4.486 -1.552 1.00 85.50 72 MET A C 1
ATOM 588 O O . MET A 1 72 ? -17.765 -3.905 -1.428 1.00 85.50 72 MET A O 1
ATOM 592 N N . GLY A 1 73 ? -16.399 -5.183 -2.659 1.00 83.69 73 GLY A N 1
ATOM 593 C CA . GLY A 1 73 ? -17.309 -5.273 -3.809 1.00 83.69 73 GLY A CA 1
ATOM 594 C C . GLY A 1 73 ? -17.553 -3.931 -4.516 1.00 83.69 73 GLY A C 1
ATOM 595 O O . GLY A 1 73 ? -18.480 -3.802 -5.316 1.00 83.69 73 GLY A O 1
ATOM 596 N N . GLN A 1 74 ? -16.732 -2.916 -4.236 1.00 78.81 74 GLN A N 1
ATOM 597 C CA . GLN A 1 74 ? -16.871 -1.583 -4.803 1.00 78.81 74 GLN A CA 1
ATOM 598 C C . GLN A 1 74 ? -16.112 -1.469 -6.125 1.00 78.81 74 GLN A C 1
ATOM 600 O O . GLN A 1 74 ? -14.947 -1.856 -6.261 1.00 78.81 74 GLN A O 1
ATOM 605 N N . LYS A 1 75 ? -16.769 -0.872 -7.122 1.00 72.19 75 LYS A N 1
ATOM 606 C CA . LYS A 1 75 ? -16.125 -0.520 -8.388 1.00 72.19 75 LYS A CA 1
ATOM 607 C C . LYS A 1 75 ? -15.200 0.667 -8.138 1.00 72.19 75 LYS A C 1
ATOM 609 O O . LYS A 1 75 ? -15.661 1.777 -7.898 1.00 72.19 75 LYS A O 1
ATOM 614 N N . ILE A 1 76 ? -13.892 0.431 -8.201 1.00 67.81 76 ILE A N 1
ATOM 615 C CA . ILE A 1 76 ? -12.892 1.496 -8.087 1.00 67.81 76 ILE A CA 1
ATOM 616 C C . ILE A 1 76 ? -13.120 2.474 -9.246 1.00 67.81 76 ILE A C 1
ATOM 618 O O . ILE A 1 76 ? -13.129 2.028 -10.402 1.00 67.81 76 ILE A O 1
ATOM 622 N N . PRO A 1 77 ? -13.286 3.784 -8.991 1.00 65.12 77 PRO A N 1
ATOM 623 C CA . PRO A 1 77 ? -13.325 4.765 -10.066 1.00 65.12 77 PRO A CA 1
ATOM 624 C C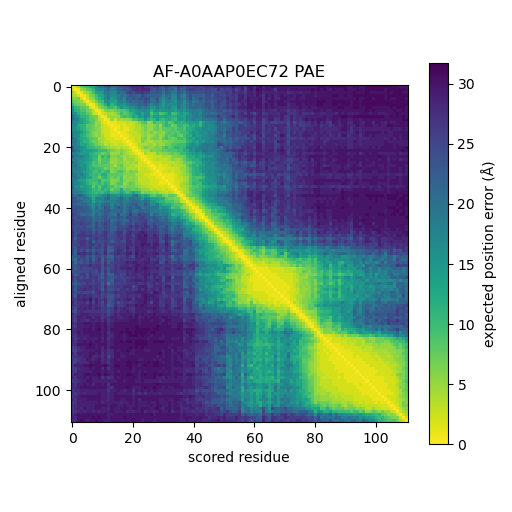 . PRO A 1 77 ? -12.038 4.648 -10.885 1.00 65.12 77 PRO A C 1
ATOM 626 O O . PRO A 1 77 ? -10.953 4.464 -10.329 1.00 65.12 77 PRO A O 1
ATOM 629 N N . LYS A 1 78 ? -12.147 4.708 -12.218 1.00 63.62 78 LYS A N 1
ATOM 630 C CA . LYS A 1 78 ? -10.989 4.612 -13.117 1.00 63.62 78 LYS A CA 1
ATOM 631 C C . LYS A 1 78 ? -9.932 5.621 -12.657 1.00 63.62 78 LYS A C 1
ATOM 633 O O . LYS A 1 78 ? -10.142 6.825 -12.729 1.00 63.62 78 LYS A O 1
ATOM 638 N N . SER A 1 79 ? -8.826 5.107 -12.122 1.00 61.62 79 SER A N 1
ATOM 639 C CA . SER A 1 79 ? -7.734 5.917 -11.583 1.00 61.62 79 SER A CA 1
ATOM 640 C C . SER A 1 79 ? -7.260 6.922 -12.646 1.00 61.62 79 SER A C 1
ATOM 642 O O . SER A 1 79 ? -7.074 6.511 -13.792 1.00 61.62 79 SER A O 1
ATOM 644 N N . PRO A 1 80 ? -6.988 8.195 -12.291 1.00 59.50 80 PRO A N 1
ATOM 645 C CA . PRO A 1 80 ? -6.465 9.198 -13.228 1.00 59.50 80 PRO A CA 1
ATOM 646 C C . PRO A 1 80 ? -5.050 8.863 -13.733 1.00 59.50 80 PRO A C 1
ATOM 648 O O . PRO A 1 80 ? -4.515 9.547 -14.602 1.00 59.50 80 PRO A O 1
ATOM 651 N N . PHE A 1 81 ? -4.440 7.786 -13.223 1.00 59.94 81 PHE A N 1
ATOM 652 C CA . PHE A 1 81 ? -3.285 7.130 -13.821 1.00 59.94 81 PHE A CA 1
ATOM 653 C C . PHE A 1 81 ? -3.685 6.533 -15.181 1.00 59.94 81 PHE A C 1
ATOM 655 O O . PHE A 1 81 ? -4.038 5.358 -15.302 1.00 59.94 81 PHE A O 1
ATOM 662 N N . GLY A 1 82 ? -3.706 7.402 -16.188 1.00 64.81 82 GLY A N 1
ATOM 663 C CA . GLY A 1 82 ? -4.185 7.107 -17.529 1.00 64.81 82 GLY A CA 1
ATOM 664 C C . GLY A 1 82 ? -3.180 6.322 -18.364 1.00 64.81 82 GLY A C 1
ATOM 665 O O . GLY A 1 82 ? -1.964 6.400 -18.164 1.00 64.81 82 GLY A O 1
ATOM 666 N N . SER A 1 83 ? -3.705 5.618 -19.367 1.00 67.38 83 SER A N 1
ATOM 667 C CA . SER A 1 83 ? -2.944 4.922 -20.414 1.00 67.38 83 SER A CA 1
ATOM 668 C C . SER A 1 83 ? -1.822 5.775 -21.014 1.00 67.38 83 SER A C 1
ATOM 670 O O . SER A 1 83 ? -0.761 5.253 -21.332 1.00 67.38 83 SER A O 1
ATOM 672 N N . ASN A 1 84 ? -2.011 7.093 -21.106 1.00 73.69 84 ASN A N 1
ATOM 673 C CA . ASN A 1 84 ? -1.008 8.024 -21.618 1.00 73.69 84 ASN A CA 1
ATOM 674 C C . ASN A 1 84 ? 0.251 8.122 -20.743 1.00 73.69 84 ASN A C 1
ATOM 676 O O . ASN A 1 84 ? 1.350 8.213 -21.284 1.00 73.69 84 ASN A O 1
ATOM 680 N N . LEU A 1 85 ? 0.123 8.088 -19.412 1.00 75.75 85 LEU A N 1
ATOM 681 C CA . LEU A 1 85 ? 1.284 8.115 -18.516 1.00 75.75 85 LEU A CA 1
ATOM 682 C C . LEU A 1 85 ? 2.046 6.785 -18.572 1.00 75.75 85 LEU A C 1
ATOM 684 O O . LEU A 1 85 ? 3.271 6.790 -18.662 1.00 75.75 85 LEU A O 1
ATOM 688 N N . LEU A 1 86 ? 1.317 5.664 -18.608 1.00 75.25 86 LEU A N 1
ATOM 689 C CA . LEU A 1 86 ? 1.876 4.328 -18.848 1.00 75.25 86 LEU A CA 1
ATOM 690 C C . LEU A 1 86 ? 2.621 4.262 -20.182 1.00 75.25 86 LEU A C 1
ATOM 692 O O . LEU A 1 86 ? 3.765 3.826 -20.219 1.00 75.25 86 LEU A O 1
ATOM 696 N N . ARG A 1 87 ? 2.008 4.760 -21.261 1.00 77.44 87 ARG A N 1
ATOM 697 C CA . ARG A 1 87 ? 2.614 4.810 -22.594 1.00 77.44 87 ARG A CA 1
ATOM 698 C C . ARG A 1 87 ? 3.898 5.633 -22.597 1.00 77.44 87 ARG A C 1
ATOM 700 O O . ARG A 1 87 ? 4.909 5.154 -23.091 1.00 77.44 87 ARG A O 1
ATOM 707 N N . LYS A 1 88 ? 3.899 6.820 -21.979 1.00 87.75 88 LYS A N 1
ATOM 708 C CA . LYS A 1 88 ? 5.108 7.655 -21.842 1.00 87.75 88 LYS A CA 1
ATOM 709 C C . LYS A 1 88 ? 6.211 6.958 -21.044 1.00 87.75 88 LYS A C 1
ATOM 711 O O . LYS A 1 88 ? 7.378 7.023 -21.425 1.00 87.75 88 LYS A O 1
ATOM 716 N N . GLN A 1 89 ? 5.862 6.285 -19.946 1.00 87.56 89 GLN A N 1
ATOM 717 C CA . GLN A 1 89 ? 6.826 5.508 -19.160 1.00 87.56 89 GLN A CA 1
ATOM 718 C C . GLN A 1 89 ? 7.412 4.351 -19.970 1.00 87.56 89 GLN A C 1
ATOM 720 O O . GLN A 1 89 ? 8.617 4.103 -19.901 1.00 87.56 89 GLN A O 1
ATOM 725 N N . ASP A 1 90 ? 6.581 3.671 -20.754 1.00 87.81 90 ASP A N 1
ATOM 726 C CA . ASP A 1 90 ? 7.000 2.522 -21.544 1.00 87.81 90 ASP A CA 1
ATOM 727 C C . ASP A 1 90 ? 7.817 2.943 -22.781 1.00 87.81 90 ASP A C 1
ATOM 729 O O . ASP A 1 90 ? 8.828 2.319 -23.094 1.00 87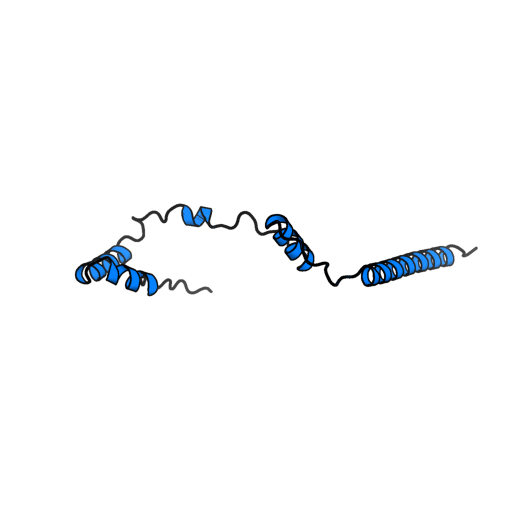.81 90 ASP A O 1
ATOM 733 N N . GLU A 1 91 ? 7.490 4.074 -23.412 1.00 91.38 91 GLU A N 1
ATOM 734 C CA . GLU A 1 91 ? 8.325 4.726 -24.431 1.00 91.38 91 GLU A CA 1
ATOM 735 C C . GLU A 1 91 ? 9.690 5.136 -23.858 1.00 91.38 91 GLU A C 1
ATOM 737 O O . GLU A 1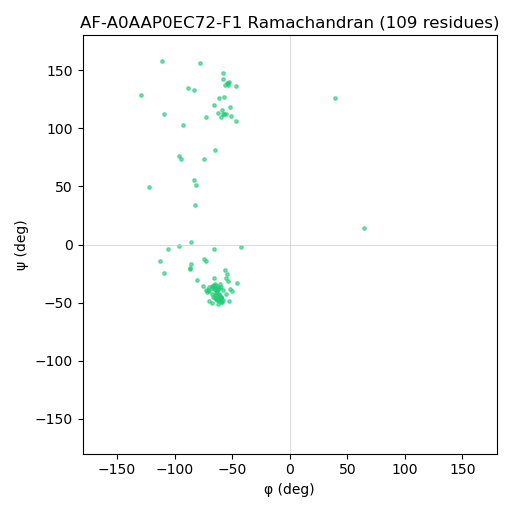 91 ? 10.726 4.837 -24.452 1.00 91.38 91 GLU A O 1
ATOM 742 N N . ALA A 1 92 ? 9.724 5.758 -22.673 1.00 95.06 92 ALA A N 1
ATOM 743 C CA . ALA A 1 92 ? 10.976 6.098 -21.997 1.00 95.06 92 ALA A CA 1
ATOM 744 C C . ALA A 1 92 ? 11.796 4.844 -21.645 1.00 95.06 92 ALA A C 1
ATOM 746 O O . ALA A 1 92 ? 13.024 4.846 -21.758 1.00 95.06 92 ALA A O 1
ATOM 747 N N . ARG A 1 93 ? 11.134 3.747 -21.253 1.00 95.56 93 ARG A N 1
ATOM 748 C CA . ARG A 1 93 ? 11.783 2.450 -21.024 1.00 95.56 93 ARG A CA 1
ATOM 749 C C . ARG A 1 93 ? 12.389 1.894 -22.311 1.00 95.56 93 ARG A C 1
ATOM 751 O O . ARG A 1 93 ? 13.554 1.506 -22.283 1.00 95.56 93 ARG A O 1
ATOM 758 N N . ARG A 1 94 ? 11.636 1.889 -23.415 1.00 94.56 94 ARG A N 1
ATOM 759 C CA . ARG A 1 94 ? 12.103 1.431 -24.734 1.00 94.56 94 ARG A CA 1
ATOM 760 C C . ARG A 1 94 ? 13.308 2.235 -25.203 1.00 94.56 94 ARG A C 1
ATOM 762 O O . ARG A 1 94 ? 14.332 1.633 -25.494 1.00 94.56 94 ARG A O 1
ATOM 769 N N . LYS A 1 95 ? 13.233 3.570 -25.145 1.00 95.94 95 LYS A N 1
ATOM 770 C CA . LYS A 1 95 ? 14.355 4.460 -25.489 1.00 95.94 95 LYS A CA 1
ATOM 771 C C . LYS A 1 95 ? 15.619 4.095 -24.715 1.00 95.94 95 LYS A C 1
ATOM 773 O O . LYS A 1 95 ? 16.654 3.887 -25.326 1.00 95.94 95 LYS A O 1
ATOM 778 N N . ARG A 1 96 ? 15.529 3.905 -23.391 1.00 96.00 96 ARG A N 1
ATOM 779 C CA . ARG A 1 96 ? 16.685 3.489 -22.574 1.00 96.00 96 ARG A CA 1
ATOM 780 C C . ARG A 1 96 ? 17.282 2.148 -22.999 1.00 96.00 96 ARG A C 1
ATOM 782 O O . ARG A 1 96 ? 18.490 1.972 -22.886 1.00 96.00 96 ARG A O 1
ATOM 789 N N . ILE A 1 97 ? 16.458 1.189 -23.412 1.00 95.25 97 ILE A N 1
ATOM 790 C CA . ILE A 1 97 ? 16.939 -0.118 -23.879 1.00 95.25 97 ILE A CA 1
ATOM 791 C C . ILE A 1 97 ? 17.639 0.045 -25.226 1.00 95.25 97 ILE A C 1
ATOM 793 O O . ILE A 1 97 ? 18.768 -0.410 -25.360 1.00 95.25 97 ILE A O 1
ATOM 797 N N . THR A 1 98 ? 17.016 0.749 -26.171 1.00 95.69 98 THR A N 1
ATOM 798 C CA . THR A 1 98 ? 17.593 1.005 -27.495 1.00 95.69 98 THR A CA 1
ATOM 799 C C . THR A 1 98 ? 18.912 1.762 -27.391 1.00 95.69 98 THR A C 1
ATOM 801 O O . THR A 1 98 ? 19.888 1.349 -28.001 1.00 95.69 98 THR A O 1
ATOM 804 N N . THR A 1 99 ? 18.995 2.806 -26.562 1.00 94.75 99 THR A N 1
ATOM 805 C CA . THR A 1 99 ? 20.251 3.539 -26.339 1.00 94.75 99 THR A CA 1
ATOM 806 C C . THR A 1 99 ? 21.330 2.638 -25.745 1.00 94.75 99 THR A C 1
ATOM 808 O O . THR A 1 99 ? 22.462 2.665 -26.206 1.00 94.75 99 THR A O 1
ATOM 811 N N . ARG A 1 100 ? 20.997 1.794 -24.758 1.00 92.19 100 ARG A N 1
ATOM 812 C CA . ARG A 1 100 ? 21.965 0.830 -24.205 1.00 92.19 100 ARG A CA 1
ATOM 813 C C . ARG A 1 100 ? 22.426 -0.193 -25.236 1.00 92.19 100 ARG A C 1
ATOM 815 O O . ARG A 1 100 ? 23.589 -0.564 -25.224 1.00 92.19 100 ARG A O 1
ATOM 822 N N . GLN A 1 101 ? 21.522 -0.666 -26.088 1.00 90.62 101 GLN A N 1
ATOM 823 C CA . GLN A 1 101 ? 21.863 -1.587 -27.167 1.00 90.62 101 GLN A CA 1
ATOM 824 C C . GLN A 1 101 ? 22.782 -0.915 -28.186 1.00 90.62 101 GLN A C 1
ATOM 826 O O . GLN A 1 101 ? 23.798 -1.504 -28.521 1.00 90.62 101 GLN A O 1
ATOM 831 N N . ALA A 1 102 ? 22.475 0.316 -28.600 1.00 89.62 102 ALA A N 1
ATOM 832 C CA . ALA A 1 102 ? 23.301 1.092 -29.520 1.00 89.62 102 ALA A CA 1
ATOM 833 C C . ALA A 1 102 ? 24.711 1.323 -28.961 1.00 89.62 102 ALA A C 1
ATOM 835 O O . ALA A 1 102 ? 25.675 0.973 -29.620 1.00 89.62 102 ALA A O 1
ATOM 836 N N . LEU A 1 103 ? 24.826 1.784 -27.711 1.00 87.69 103 LEU A N 1
ATOM 837 C CA . LEU A 1 103 ? 26.122 1.966 -27.046 1.00 87.69 103 LEU A CA 1
ATOM 838 C C . LEU A 1 103 ? 26.903 0.653 -26.909 1.00 87.69 103 LEU A C 1
ATOM 840 O O . LEU A 1 103 ? 28.126 0.653 -26.958 1.00 87.69 103 LEU A O 1
ATOM 844 N N . ARG A 1 104 ? 26.209 -0.476 -26.715 1.00 87.94 104 ARG A N 1
ATOM 845 C CA . ARG A 1 104 ? 26.857 -1.791 -26.658 1.00 87.94 104 ARG A CA 1
ATOM 846 C C . ARG A 1 104 ? 27.372 -2.230 -28.026 1.00 87.94 104 ARG A C 1
ATOM 848 O O . ARG A 1 104 ? 28.430 -2.835 -28.072 1.00 87.94 104 ARG A O 1
ATOM 855 N N . VAL A 1 105 ? 26.617 -1.961 -29.091 1.00 87.44 105 VAL A N 1
ATOM 856 C CA . VAL A 1 105 ? 27.023 -2.250 -30.473 1.00 87.44 105 VAL A CA 1
ATOM 857 C C . VAL A 1 105 ? 28.199 -1.362 -30.858 1.00 87.44 105 VAL A C 1
ATOM 859 O O . VAL A 1 105 ? 29.232 -1.890 -31.218 1.00 87.44 105 VAL A O 1
ATOM 862 N N . G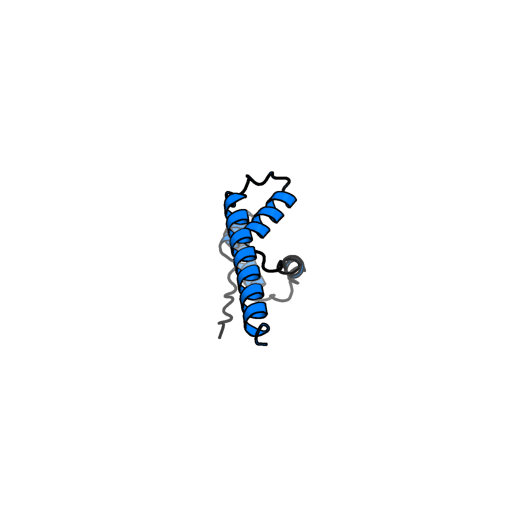LU A 1 106 ? 28.108 -0.050 -30.648 1.00 84.81 106 GLU A N 1
ATOM 863 C CA . GLU A 1 106 ? 29.186 0.911 -30.925 1.00 84.81 106 GLU A CA 1
ATOM 864 C C . GLU A 1 106 ? 30.484 0.588 -30.166 1.00 84.81 106 GLU A C 1
ATOM 866 O O . GLU A 1 106 ? 31.569 0.691 -30.722 1.00 84.81 106 GLU A O 1
ATOM 871 N N . ALA A 1 107 ? 30.390 0.140 -28.910 1.00 82.06 107 ALA A N 1
ATOM 872 C CA . ALA A 1 107 ? 31.557 -0.273 -28.128 1.00 82.06 107 ALA A CA 1
ATOM 873 C C . ALA A 1 107 ? 32.169 -1.618 -28.571 1.00 82.06 107 ALA A C 1
ATOM 875 O O . ALA A 1 107 ? 33.256 -1.955 -28.107 1.00 82.06 107 ALA A O 1
ATOM 876 N N . TRP A 1 108 ? 31.457 -2.409 -29.380 1.00 77.75 108 TRP A N 1
ATOM 877 C CA . TRP A 1 108 ? 31.896 -3.720 -29.878 1.00 77.75 108 TRP A CA 1
ATOM 878 C C . TRP A 1 108 ? 32.156 -3.730 -31.398 1.00 77.75 108 TRP A C 1
ATOM 880 O O . TRP A 1 108 ? 32.817 -4.649 -31.860 1.00 77.75 108 TRP A O 1
ATOM 890 N N . ASP A 1 109 ? 31.712 -2.713 -32.147 1.00 60.78 109 ASP A N 1
ATOM 891 C CA . ASP A 1 109 ? 31.995 -2.463 -33.578 1.00 60.78 109 ASP A CA 1
ATOM 892 C C . ASP A 1 109 ? 33.360 -1.762 -33.782 1.00 60.78 109 ASP A C 1
ATOM 894 O O . ASP A 1 109 ? 33.534 -0.919 -34.660 1.00 60.78 109 ASP A O 1
ATOM 898 N N . ALA A 1 110 ? 34.345 -2.079 -32.939 1.00 60.50 110 ALA A N 1
ATOM 899 C CA . ALA A 1 110 ? 35.729 -1.660 -33.129 1.00 60.50 110 ALA A CA 1
ATOM 900 C C . ALA A 1 110 ? 36.512 -2.789 -33.818 1.00 60.50 110 ALA A C 1
ATOM 902 O O . ALA A 1 110 ? 37.270 -3.489 -33.151 1.00 60.50 110 ALA A O 1
ATOM 903 N N . ASP A 1 111 ? 36.296 -2.947 -35.128 1.00 57.34 111 ASP A N 1
ATOM 904 C CA . ASP A 1 111 ? 37.166 -3.660 -36.080 1.00 57.34 111 ASP A CA 1
ATOM 905 C C . ASP A 1 111 ? 37.228 -2.884 -37.410 1.00 57.34 111 ASP A C 1
ATOM 907 O O . ASP A 1 111 ? 36.153 -2.552 -37.964 1.00 57.34 111 ASP A O 1
#

Radius of gyration: 31.0 Å; Cα contacts (8 Å, |Δi|>4): 16; chains: 1; bounding box: 62×23×83 Å

Organism: NCBI:txid461633

InterPro domains:
  IPR039884 Coiled-coil domain-containing protein R3HC1/R3HCL [PTHR21678] (29-109)

pLDDT: mean 71.92, std 13.81, range [38.47, 96.0]

Foldseek 3Di:
DDDPPPVVDPPPVNLVVCVVVDPPVCSVVVSVCCVVCVPPDPPPCVVVVPPPPDDPPDDPPVVVVVVVCVVVVHDDDDPPCDPVVVVVVVVVVVVVVVVVVVVVCVVVPPD

Solvent-accessible surface area (backbone atoms only — not comparable to full-atom values): 7130 Å² total; per-residue (Å²): 139,80,85,86,73,76,72,85,62,75,54,68,70,59,49,61,53,42,62,78,78,40,64,75,80,52,53,61,53,51,54,52,49,53,71,74,43,73,77,77,56,73,76,62,70,60,67,70,72,64,53,73,83,67,81,74,78,92,61,56,72,68,58,49,54,50,54,52,28,58,76,68,75,43,82,72,73,83,61,87,83,40,71,66,60,55,48,51,53,49,50,53,50,49,51,56,50,53,52,52,50,50,54,52,47,64,74,64,67,79,124

Mean predicted aligned error: 19.67 Å

Sequence (111 aa):
MFSNKRDQALEGWLVDKLKNFVPHQFIKEIDKASKEKLRKFPLPMIISDLEPSYPRPKTSVRTAQRLIAQGMGQKIPKSPFGSNLLRKQDEARRKRITTRQALRVEAWDAD